Protein AF-A0A2P5FNI6-F1 (afdb_monomer)

Structure (mmCIF, N/CA/C/O backbone):
data_AF-A0A2P5FNI6-F1
#
_entry.id   AF-A0A2P5FNI6-F1
#
loop_
_atom_site.group_PDB
_atom_site.id
_atom_site.type_symbol
_atom_site.label_atom_id
_atom_site.label_alt_id
_atom_site.label_comp_id
_atom_site.label_asym_id
_atom_site.label_entity_id
_atom_site.label_seq_id
_atom_site.pdbx_PDB_ins_code
_atom_site.Cartn_x
_atom_site.Cartn_y
_atom_site.Cartn_z
_atom_site.occupancy
_atom_site.B_iso_or_equiv
_atom_site.auth_seq_id
_atom_site.auth_comp_id
_atom_site.auth_asym_id
_atom_site.auth_atom_id
_atom_site.pdbx_PDB_model_num
ATOM 1 N N . MET A 1 1 ? 4.761 -6.258 -20.040 1.00 59.03 1 MET A N 1
ATOM 2 C CA . MET A 1 1 ? 3.849 -6.899 -19.079 1.00 59.03 1 MET A CA 1
ATOM 3 C C . MET A 1 1 ? 2.876 -7.685 -19.900 1.00 59.03 1 MET A C 1
ATOM 5 O O . MET A 1 1 ? 2.277 -7.097 -20.791 1.00 59.03 1 MET A O 1
ATOM 9 N N . ASP A 1 2 ? 2.840 -8.987 -19.688 1.00 88.00 2 ASP A N 1
ATOM 10 C CA . ASP A 1 2 ? 1.988 -9.865 -20.466 1.00 88.00 2 ASP A CA 1
ATOM 11 C C 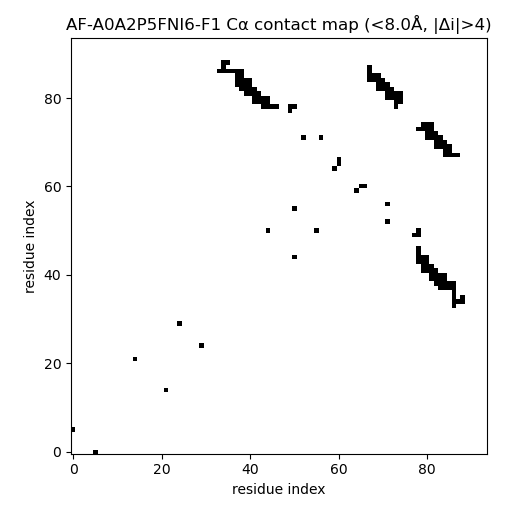. ASP A 1 2 ? 0.549 -9.775 -19.939 1.00 88.00 2 ASP A C 1
ATOM 13 O O . ASP A 1 2 ? 0.313 -9.893 -18.736 1.00 88.00 2 ASP A O 1
ATOM 17 N N . LEU A 1 3 ? -0.400 -9.491 -20.830 1.00 81.25 3 LEU A N 1
ATOM 18 C CA . LEU A 1 3 ? -1.820 -9.382 -20.485 1.00 81.25 3 LEU A CA 1
ATOM 19 C C . LEU A 1 3 ? -2.368 -10.730 -20.000 1.00 81.25 3 LEU A C 1
ATOM 21 O O . LEU A 1 3 ? -3.227 -10.755 -19.118 1.00 81.25 3 LEU A O 1
ATOM 25 N N . ASP A 1 4 ? -1.804 -11.833 -20.495 1.00 84.69 4 ASP A N 1
ATOM 26 C CA . ASP A 1 4 ? -2.194 -13.184 -20.096 1.00 84.69 4 ASP A CA 1
ATOM 27 C C . ASP A 1 4 ? -1.740 -13.511 -18.666 1.00 84.69 4 ASP A C 1
ATOM 29 O O . ASP A 1 4 ? -2.462 -14.160 -17.906 1.00 84.69 4 ASP A O 1
ATOM 33 N N . GLU A 1 5 ? -0.571 -13.014 -18.252 1.00 81.88 5 GLU A N 1
ATOM 34 C CA . GLU A 1 5 ? -0.081 -13.146 -16.876 1.00 81.88 5 GLU A CA 1
ATOM 35 C C . GLU A 1 5 ? -0.985 -12.389 -15.892 1.00 81.88 5 GLU A C 1
ATOM 37 O O . GLU A 1 5 ? -1.349 -12.919 -14.840 1.00 81.88 5 GLU A O 1
ATOM 42 N N . VAL A 1 6 ? -1.416 -11.176 -16.255 1.00 77.38 6 VAL A N 1
ATOM 43 C CA . VAL A 1 6 ? -2.344 -10.376 -15.441 1.00 77.38 6 VAL A CA 1
ATOM 44 C C . VAL A 1 6 ? -3.710 -11.057 -15.337 1.00 77.38 6 VAL A C 1
ATOM 46 O O . VAL A 1 6 ? -4.253 -11.156 -14.236 1.00 77.38 6 VAL A O 1
ATOM 49 N N . ALA A 1 7 ? -4.243 -11.580 -16.444 1.00 77.69 7 ALA A N 1
ATOM 50 C CA . ALA A 1 7 ? -5.523 -12.286 -16.458 1.00 77.69 7 ALA A CA 1
ATOM 51 C C . ALA A 1 7 ? -5.501 -13.547 -15.576 1.00 77.69 7 ALA A C 1
ATOM 53 O O . ALA A 1 7 ? -6.435 -13.786 -14.811 1.00 77.69 7 ALA A O 1
ATOM 54 N N . ARG A 1 8 ? -4.407 -14.321 -15.614 1.00 80.50 8 ARG A N 1
ATOM 55 C CA . ARG A 1 8 ? -4.227 -15.507 -14.757 1.00 80.50 8 ARG A CA 1
ATOM 56 C C . ARG A 1 8 ? -4.161 -15.160 -13.276 1.00 80.50 8 ARG A C 1
ATOM 58 O O . ARG A 1 8 ? -4.736 -15.872 -12.458 1.00 80.50 8 ARG A O 1
ATOM 65 N N . LEU A 1 9 ? -3.451 -14.091 -12.920 1.00 76.38 9 LEU A N 1
ATOM 66 C CA . LEU A 1 9 ? -3.374 -13.635 -11.532 1.00 76.38 9 LEU A CA 1
ATOM 67 C C . LEU A 1 9 ? -4.736 -13.147 -11.029 1.00 76.38 9 LEU A C 1
ATOM 69 O O . LEU A 1 9 ? -5.082 -13.414 -9.884 1.00 76.38 9 LEU A O 1
ATOM 73 N N . TYR A 1 10 ? -5.521 -12.493 -11.888 1.00 73.31 10 TYR A N 1
ATOM 74 C CA . TYR A 1 10 ? -6.863 -12.028 -11.542 1.00 73.31 10 TYR A CA 1
ATOM 75 C C . TYR A 1 10 ? -7.852 -13.183 -11.351 1.00 73.31 10 TYR A C 1
ATOM 77 O O . TYR A 1 10 ? -8.621 -13.175 -10.397 1.00 73.31 10 TYR A O 1
ATOM 85 N N . ALA A 1 11 ? -7.781 -14.216 -12.198 1.00 74.81 11 ALA A N 1
ATOM 86 C CA . ALA A 1 11 ? -8.610 -15.414 -12.058 1.00 74.81 11 ALA A CA 1
ATOM 87 C C . ALA A 1 11 ? -8.418 -16.114 -10.699 1.00 74.81 11 ALA A C 1
ATOM 89 O O . ALA A 1 11 ? -9.375 -16.645 -10.158 1.00 74.81 11 ALA A O 1
ATOM 90 N N . ARG A 1 12 ? -7.208 -16.057 -10.122 1.00 69.94 12 ARG A N 1
ATOM 91 C CA . ARG A 1 12 ? -6.883 -16.633 -8.801 1.00 69.94 12 ARG A CA 1
ATOM 92 C C . ARG A 1 12 ? -7.286 -15.765 -7.604 1.00 69.94 12 ARG A C 1
ATOM 94 O O . ARG A 1 12 ? -7.087 -16.187 -6.471 1.00 69.94 12 ARG A O 1
ATOM 101 N N . LEU A 1 13 ? -7.741 -14.536 -7.841 1.00 70.12 13 LEU A N 1
ATOM 102 C CA . LEU A 1 13 ? -8.225 -13.623 -6.799 1.00 70.12 13 LEU A CA 1
ATOM 103 C C . LEU A 1 13 ? -9.754 -13.606 -6.704 1.00 70.12 13 LEU A C 1
ATOM 105 O O . LEU A 1 13 ? -10.297 -12.919 -5.840 1.00 70.12 13 LEU A O 1
ATOM 109 N N . ASN A 1 14 ? -10.440 -14.331 -7.586 1.00 68.56 14 ASN A N 1
ATOM 110 C CA . ASN A 1 14 ? -11.869 -14.551 -7.469 1.00 68.56 14 ASN A CA 1
ATOM 111 C C . ASN A 1 14 ? -12.120 -15.761 -6.580 1.00 68.56 14 ASN A C 1
ATOM 113 O O . ASN A 1 14 ? -11.426 -16.762 -6.709 1.00 68.56 14 ASN A O 1
ATOM 117 N N . LEU A 1 15 ? -13.135 -15.643 -5.726 1.00 74.00 15 LEU A N 1
ATOM 118 C CA . LEU A 1 15 ? -13.723 -16.799 -5.067 1.00 74.00 15 LEU A CA 1
ATOM 119 C C . LEU A 1 15 ? -14.419 -17.632 -6.142 1.00 74.00 15 LEU A C 1
ATOM 121 O O . LEU A 1 15 ? -15.291 -17.106 -6.845 1.00 74.00 15 LEU A O 1
ATOM 125 N N . ASP A 1 16 ? -14.009 -18.882 -6.299 1.00 74.88 16 ASP A N 1
ATOM 126 C CA . ASP A 1 16 ? -14.656 -19.827 -7.202 1.00 74.88 16 ASP A CA 1
ATOM 127 C C . ASP A 1 16 ? -15.570 -20.802 -6.441 1.00 74.88 16 ASP A C 1
ATOM 129 O O . ASP A 1 16 ? -15.786 -20.689 -5.233 1.00 74.88 16 ASP A O 1
ATOM 133 N N . GLU A 1 17 ? -16.205 -21.718 -7.170 1.00 69.25 17 GLU A N 1
ATOM 134 C CA . GLU A 1 17 ? -17.120 -22.698 -6.577 1.00 69.25 17 GLU A CA 1
ATOM 135 C C . GLU A 1 17 ? -16.385 -23.728 -5.694 1.00 69.25 17 GLU A C 1
ATOM 137 O O . GLU A 1 17 ? -17.021 -24.348 -4.835 1.00 69.25 17 GLU A O 1
ATOM 142 N N . ASP A 1 18 ? -15.061 -23.872 -5.851 1.00 72.88 18 ASP A N 1
ATOM 143 C CA . ASP A 1 18 ? -14.214 -24.773 -5.062 1.00 72.88 18 ASP A CA 1
ATOM 144 C C . ASP A 1 18 ? -13.805 -24.144 -3.712 1.00 72.88 18 ASP A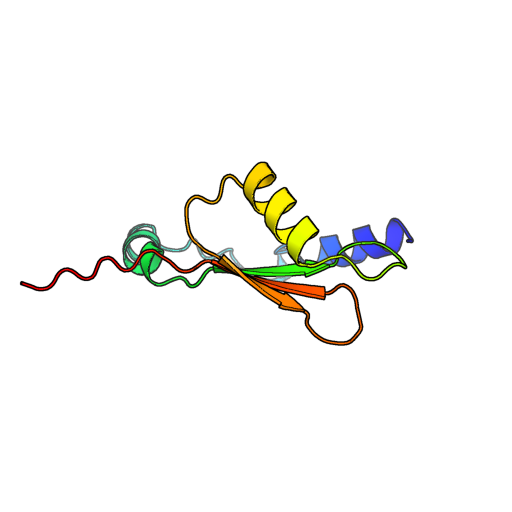 C 1
ATOM 146 O O . ASP A 1 18 ? -13.547 -24.871 -2.748 1.00 72.88 18 ASP A O 1
ATOM 150 N N . ASP A 1 19 ? -13.825 -22.809 -3.596 1.00 72.69 19 ASP A N 1
ATOM 151 C CA . ASP A 1 19 ? -13.557 -22.060 -2.353 1.00 72.69 19 ASP A CA 1
ATOM 152 C C . ASP A 1 19 ? -14.688 -22.162 -1.303 1.00 72.69 19 ASP A C 1
ATOM 154 O O . ASP A 1 19 ? -14.561 -21.688 -0.166 1.00 72.69 19 ASP A O 1
ATOM 158 N N . GLY A 1 20 ? -15.794 -22.824 -1.654 1.00 71.50 20 GLY A N 1
ATOM 159 C CA . GLY A 1 20 ? -16.947 -23.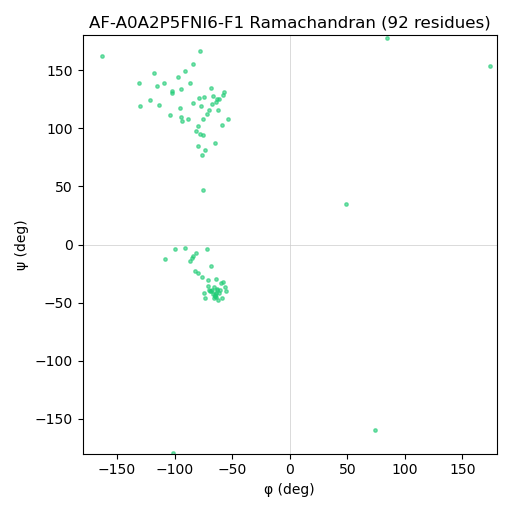037 -0.787 1.00 71.50 20 GLY A CA 1
ATOM 160 C C . GLY A 1 20 ? -17.945 -21.869 -0.782 1.00 71.50 20 GLY A C 1
ATOM 161 O O . GLY A 1 20 ? -17.761 -20.853 -1.452 1.00 71.50 20 GLY A O 1
ATOM 162 N N . PRO A 1 21 ? -19.067 -21.999 -0.049 1.00 70.50 21 PRO A N 1
ATOM 163 C CA . PRO A 1 21 ? -20.099 -20.972 -0.038 1.00 70.50 21 PRO A CA 1
ATOM 164 C C . PRO A 1 21 ? -19.544 -19.667 0.533 1.00 70.50 21 PRO A C 1
ATOM 166 O O . PRO A 1 21 ? -19.056 -19.631 1.665 1.00 70.50 21 PRO A O 1
ATOM 169 N N . ALA A 1 22 ? -19.671 -18.584 -0.239 1.00 63.97 22 ALA A N 1
ATOM 170 C CA . ALA A 1 22 ? -19.317 -17.247 0.208 1.00 63.97 22 ALA A CA 1
ATOM 171 C C . ALA A 1 22 ? -20.052 -16.932 1.521 1.00 63.97 22 ALA A C 1
ATOM 173 O O . ALA A 1 22 ? -21.272 -16.746 1.556 1.00 63.97 22 ALA A O 1
ATOM 174 N N . SER A 1 23 ? -19.307 -16.901 2.626 1.00 62.38 23 SER A N 1
ATOM 175 C CA . SER A 1 23 ? -19.871 -16.561 3.925 1.00 62.38 23 SER A CA 1
ATOM 176 C C . SER A 1 23 ? -20.105 -15.058 3.966 1.00 62.38 23 SER A C 1
ATOM 178 O O . SER A 1 23 ? -19.163 -14.270 4.052 1.00 62.38 23 SER A O 1
ATOM 180 N N . HIS A 1 24 ? -21.371 -14.648 3.915 1.00 64.94 24 HIS A N 1
ATOM 181 C CA . HIS A 1 24 ? -21.735 -13.249 4.084 1.00 64.94 24 HIS A CA 1
ATOM 182 C C . HIS A 1 24 ? -21.329 -12.786 5.484 1.00 64.94 24 HIS A C 1
ATOM 184 O O . HIS A 1 24 ? -21.834 -13.273 6.496 1.00 64.94 24 HIS A O 1
ATOM 190 N N . MET A 1 25 ? -20.396 -11.838 5.539 1.00 58.44 25 MET A N 1
ATOM 191 C CA . MET A 1 25 ? -20.000 -11.208 6.789 1.00 58.44 25 MET A CA 1
ATOM 192 C C . MET A 1 25 ? -21.215 -10.489 7.384 1.00 58.44 25 MET A C 1
ATOM 194 O O . MET A 1 25 ? -21.862 -9.685 6.711 1.00 58.44 25 MET A O 1
ATOM 198 N N . ASN A 1 26 ? -21.553 -10.819 8.632 1.00 72.69 26 ASN A N 1
ATOM 199 C CA . ASN A 1 26 ? -22.686 -10.222 9.331 1.00 72.69 26 ASN A CA 1
ATOM 200 C C . ASN A 1 26 ? -22.504 -8.692 9.386 1.00 72.69 26 ASN A C 1
ATOM 202 O O . ASN A 1 26 ? -21.443 -8.211 9.785 1.00 72.69 26 ASN A O 1
ATOM 206 N N . GLN A 1 27 ? -23.529 -7.937 8.977 1.00 66.38 27 GLN A N 1
ATOM 207 C CA . GLN A 1 27 ? -23.482 -6.473 8.922 1.00 66.38 27 GLN A CA 1
ATOM 208 C C . GLN A 1 27 ? -23.216 -5.830 10.284 1.00 66.38 27 GLN A C 1
ATOM 210 O O . GLN A 1 27 ? -22.522 -4.819 10.326 1.00 66.38 27 GLN A O 1
ATOM 215 N N . ASP A 1 28 ? -23.689 -6.422 11.379 1.00 68.06 28 ASP A N 1
ATOM 216 C CA . ASP A 1 28 ? -23.442 -5.923 12.733 1.00 68.06 28 ASP A CA 1
ATOM 217 C C . ASP A 1 28 ? -21.978 -6.130 13.134 1.00 68.06 28 ASP A C 1
ATOM 219 O O . ASP A 1 28 ? -21.362 -5.236 13.706 1.00 68.06 28 ASP A O 1
ATOM 223 N N . VAL A 1 29 ? -21.391 -7.269 12.747 1.00 63.72 29 VAL A N 1
ATOM 224 C CA . VAL A 1 29 ? -19.960 -7.567 12.942 1.00 63.72 29 VAL A CA 1
ATOM 225 C C . VAL A 1 29 ? -19.093 -6.655 12.074 1.00 63.72 29 VAL A C 1
ATOM 227 O O . VAL A 1 29 ? -18.059 -6.165 12.525 1.00 63.72 29 VAL A O 1
ATOM 230 N N . PHE A 1 30 ? -19.519 -6.382 10.838 1.00 63.19 30 PHE A N 1
ATOM 231 C CA . PHE A 1 30 ? -18.862 -5.410 9.971 1.00 63.19 30 PHE A CA 1
ATOM 232 C C . PHE A 1 30 ? -18.961 -3.998 10.545 1.00 63.19 30 PHE A C 1
ATOM 234 O O . PHE A 1 30 ? -17.957 -3.303 10.576 1.00 63.19 30 PHE A O 1
ATOM 241 N N . ALA A 1 31 ? -20.127 -3.578 11.034 1.00 64.19 31 ALA A N 1
ATOM 242 C CA . ALA A 1 31 ? -20.332 -2.253 11.606 1.00 64.19 31 ALA A CA 1
ATOM 243 C C . ALA A 1 31 ? -19.539 -2.057 12.906 1.00 64.19 31 ALA A C 1
ATOM 245 O O . ALA A 1 31 ? -18.897 -1.023 13.059 1.00 64.19 31 ALA A O 1
ATOM 246 N N . SER A 1 32 ? -19.515 -3.052 13.801 1.00 64.94 32 SER A N 1
ATOM 247 C CA . SER A 1 32 ? -18.728 -3.003 15.041 1.00 64.94 32 SER A CA 1
ATOM 248 C C . SER A 1 32 ? -17.223 -3.121 14.798 1.00 64.94 32 SER A C 1
ATOM 250 O O . SER A 1 32 ? -16.426 -2.586 15.561 1.00 64.94 32 SER A O 1
ATOM 252 N N . GLY A 1 33 ? -16.831 -3.844 13.746 1.00 55.84 33 GLY A N 1
ATOM 253 C CA . GLY A 1 33 ? -15.442 -4.013 13.336 1.00 55.84 33 GLY A CA 1
ATOM 254 C C . GLY A 1 33 ? -14.942 -2.910 12.409 1.00 55.84 33 GLY A C 1
ATOM 255 O O . GLY A 1 33 ? -13.742 -2.794 12.230 1.00 55.84 33 GLY A O 1
ATOM 256 N N . ARG A 1 34 ? -15.811 -2.077 11.828 1.00 57.88 34 ARG A N 1
ATOM 257 C CA . ARG A 1 34 ? -15.454 -1.083 10.799 1.00 57.88 34 ARG A CA 1
ATOM 258 C C . ARG A 1 34 ? -14.360 -0.120 11.250 1.00 57.88 34 ARG A C 1
ATOM 260 O O . ARG A 1 34 ? -13.502 0.239 10.452 1.00 57.88 34 ARG A O 1
ATOM 267 N N . ASP A 1 35 ? -14.394 0.255 12.523 1.00 54.22 35 ASP A N 1
ATOM 268 C CA . ASP A 1 35 ? -13.420 1.160 13.135 1.00 54.22 35 ASP A CA 1
ATOM 269 C C . ASP A 1 35 ? -12.150 0.429 13.620 1.00 54.22 35 ASP A C 1
ATOM 271 O O . ASP A 1 35 ? -11.155 1.076 13.942 1.00 54.22 35 ASP A O 1
ATOM 275 N N . GLN A 1 36 ? -12.178 -0.911 13.654 1.00 52.75 36 GLN A N 1
ATOM 276 C CA . GLN A 1 36 ? -11.082 -1.814 14.044 1.00 52.75 36 GLN A CA 1
ATOM 277 C C . GLN A 1 36 ? -10.455 -2.588 12.875 1.00 52.75 36 GLN A C 1
ATOM 279 O O . GLN A 1 36 ? -9.407 -3.206 13.053 1.00 52.75 36 GLN A O 1
ATOM 284 N N . ILE A 1 37 ? -11.074 -2.598 11.693 1.00 53.75 37 ILE A N 1
ATOM 285 C CA . ILE A 1 37 ? -10.484 -3.197 10.501 1.00 53.75 37 ILE A CA 1
ATOM 286 C C . ILE A 1 37 ? -9.418 -2.216 10.026 1.00 53.75 37 ILE A C 1
ATOM 288 O O . ILE A 1 37 ? -9.703 -1.263 9.300 1.00 53.75 37 ILE A O 1
ATOM 292 N N . ASP A 1 38 ? -8.181 -2.455 10.452 1.00 56.06 38 ASP A N 1
ATOM 293 C CA . ASP A 1 38 ? -7.014 -1.883 9.797 1.00 56.06 38 ASP A CA 1
ATOM 294 C C . ASP A 1 38 ? -7.037 -2.361 8.341 1.00 56.06 38 ASP A C 1
ATOM 296 O O . ASP A 1 38 ? -6.769 -3.522 8.018 1.00 56.06 38 ASP A O 1
ATOM 300 N N . LEU A 1 39 ? -7.457 -1.467 7.445 1.00 64.44 39 LEU A N 1
ATOM 301 C CA . LEU A 1 39 ? -7.525 -1.757 6.023 1.00 64.44 39 LEU A CA 1
ATOM 302 C C . LEU A 1 39 ? -6.104 -1.669 5.470 1.00 64.44 39 LEU A C 1
ATOM 304 O O . LEU A 1 39 ? -5.607 -0.592 5.134 1.00 64.44 39 LEU A O 1
ATOM 308 N N . CYS A 1 40 ? -5.458 -2.829 5.397 1.00 65.00 40 CYS A N 1
ATOM 309 C CA . CYS A 1 40 ? -4.181 -3.018 4.729 1.00 65.00 40 CYS A CA 1
ATOM 310 C C . CYS A 1 40 ? -4.418 -3.350 3.252 1.00 65.00 40 CYS A C 1
ATOM 312 O O . CYS A 1 40 ? -4.848 -4.449 2.908 1.00 65.00 40 CYS A O 1
ATOM 314 N N . LEU A 1 41 ? -4.127 -2.403 2.363 1.00 73.81 41 LEU A N 1
ATOM 315 C CA . LEU A 1 41 ? -4.122 -2.630 0.921 1.00 73.81 41 LEU A CA 1
ATOM 316 C C . LEU A 1 41 ? -2.699 -2.959 0.478 1.00 73.81 41 LEU A C 1
ATOM 318 O O . LEU A 1 41 ? -1.758 -2.259 0.830 1.00 73.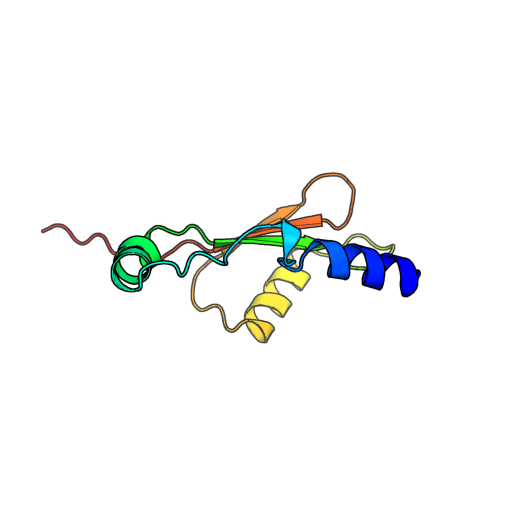81 41 LEU A O 1
ATOM 322 N N . LEU A 1 42 ? -2.536 -3.994 -0.337 1.00 77.56 42 LEU A N 1
ATOM 323 C CA . LEU A 1 42 ? -1.272 -4.304 -0.998 1.00 77.56 42 LEU A CA 1
ATOM 324 C C . LEU A 1 42 ? -1.412 -4.016 -2.489 1.00 77.56 42 LEU A C 1
ATOM 326 O O . LEU A 1 42 ? -2.424 -4.353 -3.101 1.00 77.56 42 LEU A O 1
ATOM 330 N N . GLY A 1 43 ? -0.391 -3.436 -3.108 1.00 79.31 43 GLY A N 1
ATOM 331 C CA . GLY A 1 43 ? -0.428 -3.218 -4.547 1.00 79.31 43 GLY A CA 1
ATOM 332 C C . GLY A 1 43 ? 0.923 -2.935 -5.152 1.00 79.31 43 GLY A C 1
ATOM 333 O O . GLY A 1 43 ? 1.902 -2.617 -4.481 1.00 79.31 43 GLY A O 1
ATOM 334 N N . LYS A 1 44 ? 0.971 -3.103 -6.469 1.00 82.12 44 LYS A N 1
ATOM 335 C CA . LYS A 1 44 ? 2.198 -3.046 -7.248 1.00 82.12 44 LYS A CA 1
ATOM 336 C C . LYS A 1 44 ? 2.089 -1.953 -8.297 1.00 82.12 44 LYS A C 1
ATOM 338 O O . LYS A 1 44 ? 1.184 -1.981 -9.125 1.00 82.12 44 LYS A O 1
ATOM 343 N N . VAL A 1 45 ? 3.036 -1.018 -8.298 1.00 80.38 45 VAL A N 1
ATOM 344 C CA . VAL A 1 45 ? 3.165 -0.051 -9.389 1.00 80.38 45 VAL A CA 1
ATOM 345 C C . VAL A 1 45 ? 3.826 -0.750 -10.570 1.00 80.38 45 VAL A C 1
ATOM 347 O O . VAL A 1 45 ? 4.947 -1.260 -10.493 1.00 80.38 45 VAL A O 1
ATOM 350 N N . LEU A 1 46 ? 3.089 -0.794 -11.670 1.00 77.50 46 LEU A N 1
ATOM 351 C CA . LEU A 1 46 ? 3.496 -1.426 -12.910 1.00 77.50 46 LEU A CA 1
ATOM 352 C C . LEU A 1 46 ? 4.447 -0.479 -13.651 1.00 77.50 46 LEU A C 1
ATOM 354 O O . LEU A 1 46 ? 4.027 0.510 -14.241 1.00 77.50 46 LEU A O 1
ATOM 358 N N . GLY A 1 47 ? 5.746 -0.757 -13.581 1.00 75.19 47 GLY A N 1
ATOM 359 C CA . GLY A 1 47 ? 6.771 0.045 -14.243 1.00 75.19 47 GLY A CA 1
ATOM 360 C C . GLY A 1 47 ? 8.180 -0.408 -13.876 1.00 75.19 47 GLY A C 1
ATOM 361 O O . GLY A 1 47 ? 8.394 -0.972 -12.804 1.00 75.19 47 GLY A O 1
ATOM 362 N N . ASN A 1 48 ? 9.136 -0.150 -14.770 1.00 73.38 48 ASN A N 1
ATOM 363 C CA . ASN A 1 48 ? 10.548 -0.509 -14.574 1.00 73.38 48 ASN A CA 1
ATOM 364 C C . ASN A 1 48 ? 11.323 0.534 -13.753 1.00 73.38 48 ASN A C 1
ATOM 366 O O . ASN A 1 48 ? 12.463 0.293 -13.368 1.00 73.38 48 ASN A O 1
ATOM 370 N N . GLN A 1 49 ? 10.724 1.699 -13.501 1.00 78.06 49 GLN A N 1
ATOM 371 C CA . GLN A 1 49 ? 11.312 2.758 -12.684 1.00 78.06 49 GLN A CA 1
ATOM 372 C C . GLN A 1 49 ? 10.786 2.678 -11.255 1.00 78.06 49 GLN A C 1
ATOM 374 O O . GLN A 1 49 ? 9.617 2.355 -11.045 1.00 78.06 49 GLN A O 1
ATOM 379 N N . ILE A 1 50 ? 11.635 2.990 -10.276 1.00 76.31 50 ILE A N 1
ATOM 380 C CA . ILE A 1 50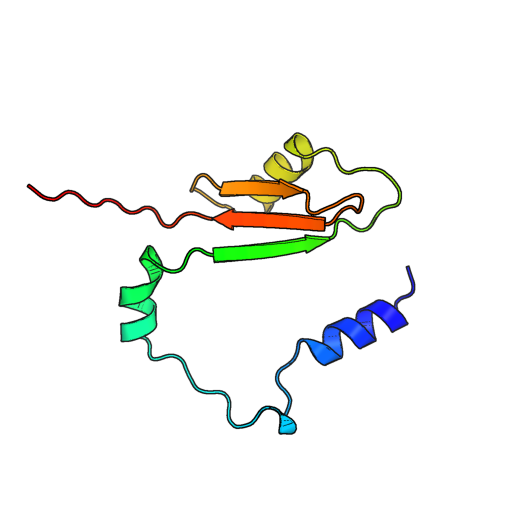 ? 11.232 3.045 -8.868 1.00 76.31 50 ILE A CA 1
ATOM 381 C C . ILE A 1 50 ? 10.200 4.161 -8.703 1.00 76.31 50 ILE A C 1
ATOM 383 O O . ILE A 1 50 ? 10.469 5.316 -9.035 1.00 76.31 50 ILE A O 1
ATOM 387 N N . ALA A 1 51 ? 9.017 3.819 -8.194 1.00 78.25 51 ALA A N 1
ATOM 388 C CA . ALA A 1 51 ? 7.978 4.812 -7.968 1.00 78.25 51 ALA A CA 1
ATOM 389 C C . ALA A 1 51 ? 8.381 5.770 -6.835 1.00 78.25 51 ALA A C 1
ATOM 391 O O . ALA A 1 51 ? 8.829 5.341 -5.769 1.00 78.25 51 ALA A O 1
ATOM 392 N N . ASN A 1 52 ? 8.189 7.073 -7.055 1.00 85.12 52 ASN A N 1
ATOM 393 C CA . ASN A 1 52 ? 8.314 8.071 -5.997 1.00 85.12 52 ASN A CA 1
ATOM 394 C C . ASN A 1 52 ? 7.144 7.910 -5.015 1.00 85.12 52 ASN A C 1
ATOM 396 O O . ASN A 1 52 ? 5.987 8.131 -5.382 1.00 85.12 52 ASN A O 1
ATOM 400 N N . LEU A 1 53 ? 7.457 7.554 -3.770 1.00 82.06 53 LEU A N 1
ATOM 401 C CA . LEU A 1 53 ? 6.477 7.268 -2.726 1.00 82.06 53 LEU A CA 1
ATOM 402 C C . LEU A 1 53 ? 5.614 8.491 -2.379 1.00 82.06 53 LEU A C 1
ATOM 404 O O . LEU A 1 53 ? 4.399 8.355 -2.239 1.00 82.06 53 LEU A O 1
ATOM 408 N N . ASP A 1 54 ? 6.194 9.692 -2.332 1.00 84.44 54 ASP A N 1
ATOM 409 C CA . ASP A 1 54 ? 5.445 10.924 -2.055 1.00 84.44 54 ASP A CA 1
ATOM 410 C C . ASP A 1 54 ? 4.485 11.278 -3.194 1.00 84.44 54 ASP A C 1
ATOM 412 O O . ASP A 1 54 ? 3.335 11.672 -2.965 1.00 84.44 54 ASP A O 1
ATOM 416 N N . GLY A 1 55 ? 4.942 11.086 -4.436 1.00 85.75 55 GLY A N 1
ATOM 417 C CA . GLY A 1 55 ? 4.119 11.262 -5.631 1.00 85.75 55 GLY A CA 1
ATOM 418 C C . GLY A 1 55 ? 2.943 10.287 -5.650 1.00 85.75 55 GLY A C 1
ATOM 419 O O . GLY A 1 55 ? 1.794 10.698 -5.813 1.00 85.75 55 GLY A O 1
ATOM 420 N N . LEU A 1 56 ? 3.220 9.008 -5.390 1.00 83.62 56 LEU A N 1
ATOM 421 C CA . LEU A 1 56 ? 2.216 7.951 -5.298 1.00 83.62 56 LEU A CA 1
ATOM 422 C C . LEU A 1 56 ? 1.186 8.249 -4.202 1.00 83.62 56 LEU A C 1
ATOM 424 O O . LEU A 1 56 ? -0.017 8.185 -4.445 1.00 83.62 56 LEU A O 1
ATOM 428 N N . ARG A 1 57 ? 1.641 8.665 -3.016 1.00 82.12 57 ARG A N 1
ATOM 429 C CA . ARG A 1 57 ? 0.769 9.027 -1.892 1.00 82.12 57 ARG A CA 1
ATOM 430 C C . ARG A 1 57 ? -0.159 10.194 -2.235 1.00 82.12 57 ARG A C 1
ATOM 432 O O . ARG A 1 57 ? -1.324 10.198 -1.841 1.00 82.12 57 ARG A O 1
ATOM 439 N N . ARG A 1 58 ? 0.336 11.196 -2.969 1.00 84.25 58 ARG A N 1
ATOM 440 C CA . ARG A 1 58 ? -0.477 12.329 -3.435 1.00 84.25 58 ARG A CA 1
ATOM 441 C C . ARG A 1 58 ? -1.541 11.893 -4.442 1.00 84.25 58 ARG A C 1
ATOM 443 O O . ARG A 1 58 ? -2.686 12.307 -4.292 1.00 84.25 58 ARG A O 1
ATOM 450 N N . VAL A 1 59 ? -1.179 11.068 -5.422 1.00 85.25 59 VAL A N 1
ATOM 451 C CA . VAL A 1 59 ? -2.112 10.567 -6.444 1.00 85.25 59 VAL A CA 1
ATOM 452 C C . VAL A 1 59 ? -3.193 9.689 -5.813 1.00 85.25 59 VAL A C 1
ATOM 454 O O . VAL A 1 59 ? -4.374 9.898 -6.067 1.00 85.25 59 VAL A O 1
ATOM 457 N N . LEU A 1 60 ? -2.823 8.770 -4.920 1.00 80.44 60 LEU A N 1
ATOM 458 C CA . LEU A 1 60 ? -3.786 7.887 -4.257 1.00 80.44 60 LEU A CA 1
ATOM 459 C C . LEU A 1 60 ? -4.787 8.651 -3.386 1.00 80.44 60 LEU A C 1
ATOM 461 O O . LEU A 1 60 ? -5.970 8.332 -3.415 1.00 80.44 60 LEU A O 1
ATOM 465 N N . ARG A 1 61 ? -4.358 9.714 -2.685 1.00 78.56 61 ARG A N 1
ATOM 466 C CA . ARG A 1 61 ? -5.293 10.613 -1.979 1.00 78.56 61 ARG A CA 1
ATOM 467 C C . ARG A 1 61 ? -6.359 11.193 -2.904 1.00 78.56 61 ARG A C 1
ATOM 469 O O . ARG A 1 61 ? -7.505 11.326 -2.493 1.00 78.56 61 ARG A O 1
ATOM 476 N N . GLN A 1 62 ? -5.975 11.554 -4.126 1.00 81.31 62 GLN A N 1
ATOM 477 C CA . GLN A 1 62 ? -6.892 12.140 -5.101 1.00 81.31 62 GLN A CA 1
ATOM 478 C C . GLN A 1 62 ? -7.843 11.098 -5.693 1.00 81.31 62 GLN A C 1
ATOM 480 O O . GLN A 1 62 ? -9.021 11.394 -5.836 1.00 81.31 62 GLN A O 1
ATOM 485 N N . ILE A 1 63 ? -7.350 9.896 -6.012 1.00 80.56 63 ILE A N 1
ATOM 486 C CA . ILE A 1 63 ? -8.156 8.833 -6.638 1.00 80.56 63 ILE A CA 1
ATOM 487 C C . ILE A 1 63 ? -9.121 8.202 -5.629 1.00 80.56 63 ILE A C 1
ATOM 489 O O . ILE A 1 63 ? -10.287 7.984 -5.938 1.00 80.56 63 ILE A O 1
ATOM 493 N N . TRP A 1 64 ? -8.638 7.879 -4.430 1.00 75.62 64 TRP A N 1
ATOM 494 C CA . TRP A 1 64 ? -9.409 7.128 -3.436 1.00 75.62 64 TRP A CA 1
ATOM 495 C C . TRP A 1 64 ? -10.207 8.014 -2.480 1.00 75.62 64 TRP A C 1
ATOM 497 O O . TRP A 1 64 ? -10.921 7.489 -1.632 1.00 75.62 64 TRP A O 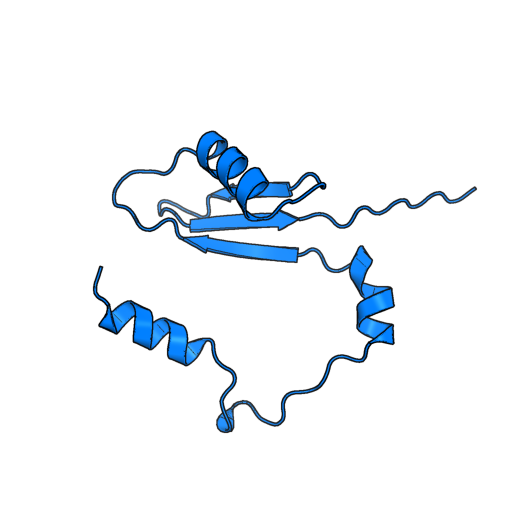1
ATOM 507 N N . HIS A 1 65 ? -10.086 9.342 -2.591 1.00 75.06 65 HIS A N 1
ATOM 508 C CA . HIS A 1 65 ? -10.762 10.303 -1.713 1.00 75.06 65 HIS A CA 1
ATOM 509 C C . HIS A 1 65 ? -10.594 9.985 -0.213 1.00 75.06 65 HIS A C 1
ATOM 511 O O . HIS A 1 65 ? -11.497 10.213 0.591 1.00 75.06 65 HIS A O 1
ATOM 517 N N . ILE A 1 66 ? -9.432 9.448 0.178 1.00 68.44 66 ILE A N 1
ATOM 518 C CA . ILE A 1 66 ? -9.170 9.072 1.570 1.00 68.44 66 ILE A CA 1
ATOM 519 C C . ILE A 1 66 ? -8.987 10.348 2.393 1.00 68.44 66 ILE A C 1
ATOM 521 O O . ILE A 1 66 ? -8.007 11.075 2.221 1.00 68.44 66 ILE A O 1
ATOM 525 N N . LEU A 1 67 ? -9.938 10.596 3.297 1.00 61.75 67 LEU A N 1
ATOM 526 C CA . LEU A 1 67 ? -9.909 11.709 4.252 1.00 61.75 67 LEU A CA 1
ATOM 527 C C . LEU A 1 67 ? -8.933 11.454 5.414 1.00 61.75 67 LEU A C 1
ATOM 529 O O . LEU A 1 67 ? -8.375 12.400 5.967 1.00 61.75 67 LEU A O 1
ATOM 533 N N . ASN A 1 68 ? -8.694 10.185 5.752 1.00 67.31 68 ASN A N 1
ATOM 534 C CA . ASN A 1 68 ? -7.822 9.790 6.856 1.00 67.31 68 ASN A CA 1
ATOM 535 C C . ASN A 1 68 ? -6.341 9.754 6.450 1.00 67.31 68 ASN A C 1
ATOM 537 O O . ASN A 1 68 ? -5.971 9.565 5.287 1.00 67.31 68 ASN A O 1
ATOM 541 N N . SER A 1 69 ? -5.458 9.909 7.435 1.00 70.31 69 SER A N 1
ATOM 542 C CA . SER A 1 69 ? -4.040 9.641 7.227 1.00 70.31 69 SER A CA 1
ATOM 543 C C . SER A 1 69 ? -3.839 8.144 6.975 1.00 70.31 69 SER A C 1
ATOM 545 O O . SER A 1 69 ? -4.279 7.297 7.745 1.00 70.31 69 SER A O 1
ATOM 547 N N . PHE A 1 70 ? -3.155 7.816 5.882 1.00 73.44 70 PHE A N 1
ATOM 548 C CA . PHE A 1 70 ? -2.690 6.459 5.609 1.00 73.44 70 PHE A CA 1
ATOM 549 C C . PHE A 1 70 ? -1.168 6.428 5.542 1.00 73.44 70 PHE A C 1
ATOM 551 O O . PHE A 1 70 ? -0.526 7.419 5.140 1.00 73.44 70 PHE A O 1
ATOM 558 N N . ASN A 1 71 ? -0.609 5.297 5.959 1.00 80.12 71 ASN A N 1
ATOM 559 C CA . ASN A 1 71 ? 0.807 4.993 5.849 1.00 80.12 71 ASN A CA 1
ATOM 560 C C . ASN A 1 71 ? 1.082 4.276 4.524 1.00 80.12 71 ASN A C 1
ATOM 562 O O . ASN A 1 71 ? 0.210 3.584 4.003 1.00 80.12 71 ASN A O 1
ATOM 566 N N . VAL A 1 72 ? 2.275 4.475 3.965 1.00 80.19 72 VAL A N 1
ATOM 567 C CA . VAL A 1 72 ? 2.727 3.772 2.759 1.00 80.19 72 VAL A CA 1
ATOM 568 C C . VAL A 1 72 ? 4.103 3.214 3.035 1.00 80.19 72 VAL A C 1
ATOM 570 O O . VAL A 1 72 ? 5.039 3.977 3.265 1.00 80.19 72 VAL A O 1
ATOM 573 N N . GLU A 1 73 ? 4.234 1.901 2.957 1.00 83.12 73 GLU A N 1
ATOM 574 C CA . GLU A 1 73 ? 5.509 1.217 3.089 1.00 83.12 73 GLU A CA 1
ATOM 575 C C . GLU A 1 73 ? 5.864 0.527 1.776 1.00 83.12 73 GLU A C 1
ATOM 577 O O . GLU A 1 73 ? 5.020 -0.100 1.139 1.00 83.12 73 GLU A O 1
ATOM 582 N N . LYS A 1 74 ? 7.126 0.643 1.354 1.00 81.69 74 LYS A N 1
ATOM 583 C CA . LYS A 1 74 ? 7.642 -0.127 0.223 1.00 81.69 74 LYS A CA 1
ATOM 584 C C . LYS A 1 74 ? 8.083 -1.500 0.722 1.00 81.69 74 LYS A C 1
ATOM 586 O O . LYS A 1 74 ? 8.990 -1.590 1.543 1.00 81.69 74 LYS A O 1
ATOM 591 N N . ILE A 1 75 ? 7.507 -2.560 0.166 1.00 81.19 75 ILE A N 1
ATOM 592 C CA . ILE A 1 75 ? 7.889 -3.932 0.494 1.00 81.19 75 ILE A CA 1
ATOM 593 C C . ILE A 1 75 ? 8.949 -4.414 -0.501 1.00 81.19 75 ILE A C 1
ATOM 595 O O . ILE A 1 75 ? 8.667 -4.735 -1.659 1.00 81.19 75 ILE A O 1
ATOM 599 N N . GLY A 1 76 ? 10.190 -4.490 -0.022 1.00 77.19 76 GLY A N 1
ATOM 600 C CA . GLY A 1 76 ? 11.327 -5.028 -0.767 1.00 77.19 76 GLY A CA 1
ATOM 601 C C . GLY A 1 76 ? 11.858 -4.107 -1.873 1.00 77.19 76 GLY A C 1
ATOM 602 O O . GLY A 1 76 ? 11.669 -2.891 -1.874 1.00 77.19 76 GLY A O 1
ATOM 603 N N . LEU A 1 77 ? 12.586 -4.697 -2.827 1.00 71.94 77 LEU A N 1
ATOM 604 C CA . LEU A 1 77 ? 13.253 -3.951 -3.906 1.00 71.94 77 LEU A CA 1
ATOM 605 C C . LEU A 1 77 ? 12.295 -3.563 -5.042 1.00 71.94 77 LEU A C 1
ATOM 607 O O . LEU A 1 77 ? 12.514 -2.557 -5.723 1.00 71.94 77 LEU A O 1
ATOM 611 N N . ASN A 1 78 ? 11.210 -4.320 -5.196 1.00 74.00 78 ASN A N 1
ATOM 612 C CA . ASN A 1 78 ? 10.217 -4.140 -6.246 1.00 74.00 78 ASN A CA 1
ATOM 613 C C . ASN A 1 78 ? 9.273 -2.972 -5.938 1.00 74.00 78 ASN A C 1
ATOM 615 O O . ASN A 1 78 ? 9.198 -2.478 -4.818 1.00 74.00 78 ASN A O 1
ATOM 619 N N . ASN A 1 79 ? 8.508 -2.542 -6.936 1.00 81.38 79 ASN A N 1
ATOM 620 C CA . ASN A 1 79 ? 7.473 -1.516 -6.796 1.00 81.38 79 ASN A CA 1
ATOM 621 C C . ASN A 1 79 ? 6.210 -2.044 -6.091 1.00 81.38 79 ASN A C 1
ATOM 623 O O . ASN A 1 79 ? 5.105 -1.851 -6.587 1.00 81.38 79 ASN A O 1
ATOM 627 N N . ILE A 1 80 ? 6.372 -2.759 -4.980 1.00 80.81 80 ILE A N 1
ATOM 628 C CA . ILE A 1 80 ? 5.280 -3.288 -4.162 1.00 80.81 80 ILE A CA 1
ATOM 629 C C . ILE A 1 80 ? 5.146 -2.393 -2.938 1.00 80.81 80 ILE A C 1
ATOM 631 O O . ILE A 1 80 ? 6.141 -2.071 -2.288 1.00 80.81 80 ILE A O 1
ATOM 635 N N . PHE A 1 81 ? 3.920 -1.989 -2.641 1.00 82.06 81 PHE A N 1
ATOM 636 C CA . PHE A 1 81 ? 3.600 -1.079 -1.560 1.00 82.06 81 PHE A CA 1
ATOM 637 C C . PHE A 1 81 ? 2.461 -1.644 -0.723 1.00 82.06 81 PHE A C 1
ATOM 639 O O . PHE A 1 81 ? 1.498 -2.194 -1.259 1.00 82.06 81 PHE A O 1
ATOM 646 N N . LEU A 1 82 ? 2.601 -1.496 0.586 1.00 80.94 82 LEU A N 1
ATOM 647 C CA . LEU A 1 82 ? 1.559 -1.726 1.568 1.00 80.94 82 LEU A CA 1
ATOM 648 C C . LEU A 1 82 ? 1.016 -0.371 2.006 1.00 80.94 82 LEU A C 1
ATOM 650 O O . LEU A 1 82 ? 1.781 0.533 2.347 1.00 80.94 82 LEU A O 1
ATOM 654 N N . TRP A 1 83 ? -0.300 -0.239 1.992 1.00 80.31 83 TRP A N 1
ATOM 655 C CA . TRP A 1 83 ? -1.014 0.921 2.490 1.00 80.31 83 TRP A CA 1
ATOM 656 C C . TRP A 1 83 ? -1.824 0.515 3.700 1.00 80.31 83 TRP A C 1
ATOM 658 O O . TRP A 1 83 ? -2.706 -0.326 3.594 1.00 80.31 83 TRP A O 1
ATOM 668 N N . GLU A 1 84 ? -1.546 1.147 4.828 1.00 76.06 84 GLU A N 1
ATOM 669 C CA . GLU A 1 84 ? -2.311 0.971 6.056 1.00 76.06 84 GLU A CA 1
ATOM 670 C C . GLU A 1 84 ? -3.198 2.203 6.219 1.00 76.06 84 GLU A C 1
ATOM 672 O O . GLU A 1 84 ? -2.708 3.323 6.413 1.00 76.06 84 GLU A O 1
ATOM 677 N N . ILE A 1 85 ? -4.507 2.014 6.079 1.00 71.69 85 ILE A N 1
ATOM 678 C CA . ILE A 1 85 ? -5.491 3.052 6.366 1.00 71.69 85 ILE A CA 1
ATOM 679 C C . ILE A 1 85 ? -5.947 2.825 7.798 1.00 71.69 85 ILE A C 1
ATOM 681 O O . ILE A 1 85 ? -6.648 1.855 8.079 1.00 71.69 85 ILE A O 1
ATOM 685 N N . ARG A 1 86 ? -5.564 3.729 8.701 1.00 64.81 86 ARG A N 1
ATOM 686 C CA . ARG A 1 86 ? -6.040 3.652 10.080 1.00 64.81 86 ARG A CA 1
ATOM 687 C C . ARG A 1 86 ? -7.492 4.097 10.146 1.00 64.81 86 ARG A C 1
ATOM 689 O O . ARG A 1 86 ? -7.842 5.197 9.695 1.00 64.81 86 ARG A O 1
ATOM 696 N N . GLY A 1 87 ? -8.323 3.245 10.737 1.00 56.53 87 GLY A N 1
ATOM 697 C CA . GLY A 1 87 ? -9.625 3.655 11.235 1.00 56.53 87 GLY A CA 1
ATOM 698 C C . GLY A 1 87 ? -9.429 4.787 12.240 1.00 56.53 87 GLY A C 1
ATOM 699 O O . GLY A 1 87 ? -8.558 4.729 13.110 1.00 56.53 87 GLY A O 1
ATOM 700 N N . SER A 1 88 ? -10.190 5.866 12.085 1.00 53.09 88 SER A N 1
ATOM 701 C CA . SER A 1 88 ? -10.248 6.959 13.052 1.00 53.09 88 SER A CA 1
ATOM 702 C C . SER A 1 88 ? -10.847 6.432 14.356 1.00 53.09 88 SER A C 1
ATOM 704 O O . SER A 1 88 ? -1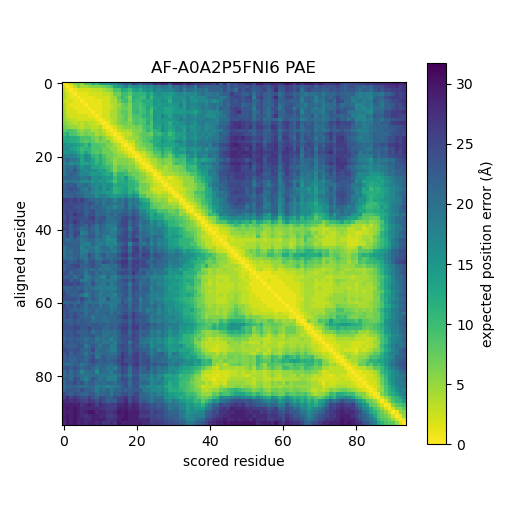2.049 6.514 14.572 1.00 53.09 88 SER A O 1
ATOM 706 N N . SER A 1 89 ? -10.007 5.885 15.230 1.00 47.06 89 SER A N 1
ATOM 707 C CA . SER A 1 89 ? -10.371 5.555 16.603 1.00 47.06 89 SER A CA 1
ATOM 708 C C . SER A 1 89 ? -10.477 6.857 17.398 1.00 47.06 89 SER A C 1
ATOM 710 O O . SER A 1 89 ? -9.557 7.273 18.099 1.00 47.06 89 SER A O 1
ATOM 712 N N . THR A 1 90 ? -11.616 7.542 17.290 1.00 42.75 90 THR A N 1
ATOM 713 C CA . THR A 1 90 ? -12.012 8.542 18.287 1.00 42.75 90 THR A CA 1
ATOM 714 C C . THR A 1 90 ? -12.516 7.807 19.523 1.00 42.75 90 THR A C 1
ATOM 716 O O . THR A 1 90 ? -13.715 7.721 19.764 1.00 42.75 90 THR A O 1
ATOM 719 N N . ASN A 1 91 ? -11.594 7.268 20.321 1.00 38.03 91 ASN A N 1
ATOM 720 C CA . ASN A 1 91 ? -11.898 6.899 21.698 1.00 38.03 91 ASN A CA 1
ATOM 721 C C . ASN A 1 91 ? -11.857 8.171 22.553 1.00 38.03 91 ASN A C 1
ATOM 723 O O . ASN A 1 91 ? -10.843 8.496 23.165 1.00 38.03 91 ASN A O 1
ATOM 727 N N . THR A 1 92 ? -12.970 8.901 22.593 1.00 44.94 92 THR A N 1
ATOM 728 C CA . THR A 1 92 ? -13.297 9.754 23.739 1.00 44.94 92 THR A CA 1
ATOM 729 C C . THR A 1 92 ? -13.904 8.866 24.818 1.00 44.94 92 THR A C 1
ATOM 731 O O . THR A 1 92 ? -15.092 8.557 24.764 1.00 44.94 92 THR A O 1
ATOM 734 N N . PHE A 1 93 ? -13.093 8.450 25.787 1.00 41.53 93 PHE A N 1
ATOM 735 C CA . PHE A 1 93 ? -13.601 8.058 27.100 1.00 41.53 93 PHE A CA 1
ATOM 736 C C . PHE A 1 93 ? -13.476 9.277 28.016 1.00 41.53 93 PHE A C 1
ATOM 738 O O . PHE A 1 93 ? -12.379 9.816 28.180 1.00 41.53 93 PHE A O 1
ATOM 745 N N . GLY A 1 94 ? -14.629 9.751 28.495 1.00 34.22 94 GLY A N 1
ATOM 746 C CA . GLY A 1 94 ? -14.749 10.718 29.587 1.00 34.22 94 GLY A CA 1
ATOM 747 C C . GLY A 1 94 ? -14.722 10.051 30.953 1.00 34.22 94 GLY A C 1
ATOM 748 O O . GLY A 1 94 ? -14.696 8.800 31.004 1.00 34.22 94 GLY A O 1
#

pLDDT: mean 71.12, std 11.63, range [34.22, 88.0]

Sequence (94 aa):
MDLDEVARLYARLNLDEDDGPASHMNQDVFASGRDQIDLCLLGKVLGNQIANLDGLRRVLRQIWHILNSFNVEKIGLNNIFLWEIRGSSTNTFG

Organism: Trema orientale (NCBI:txid63057)

Nearest PDB structures (foldseek):
  7d63-assembly1_RT  TM=5.514E-01  e=2.671E+00  Saccharomyces cerevisiae S288C
  7d5t-assembly1_RT  TM=5.051E-01  e=3.245E+00  Saccharomyces cerevisiae S288C
  7mp7-assembly1_A  TM=5.302E-01  e=3.462E+00  Thermus thermophilus

Foldseek 3Di:
DDPVVVVVVVVVVDDDVVVDDDDPDDVVNCVVCVQVPFDKDKDADPDPDADDPVVVVVVCCVVVVQPADWDWDQDPPGRMIIITGHRPPPPPDD

Radius of gyration: 17.25 Å; Cα contacts (8 Å, |Δi|>4): 79; chains: 1; bounding box: 37×37×50 Å

Solvent-accessible surface area (backbone atoms only — not comparable to full-atom values): 6015 Å² total; per-residue (Å²): 132,59,69,67,59,54,51,55,57,52,62,71,71,50,88,49,85,86,76,48,82,83,76,78,76,53,65,67,60,47,61,71,34,53,56,67,50,67,46,69,48,75,49,66,60,90,64,95,63,84,73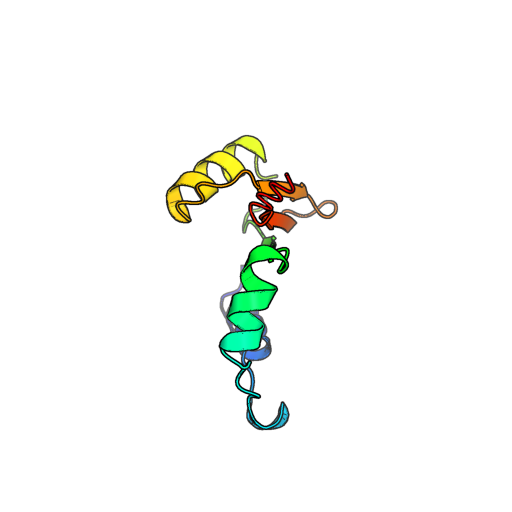,57,63,70,60,50,53,55,51,47,38,67,76,66,64,56,86,60,74,60,50,78,43,72,55,74,94,55,52,30,35,41,33,42,38,56,41,82,72,79,79,82,78,131

Mean predicted aligned error: 14.59 Å

Secondary structure (DSSP, 8-state):
--HHHHHHHHHTTS--GGG-S-----HHHHHHHTTT--EEEEEE--SSSPP-HHHHHHHHHHHH---S-EEEEE-SSSSEEEEEE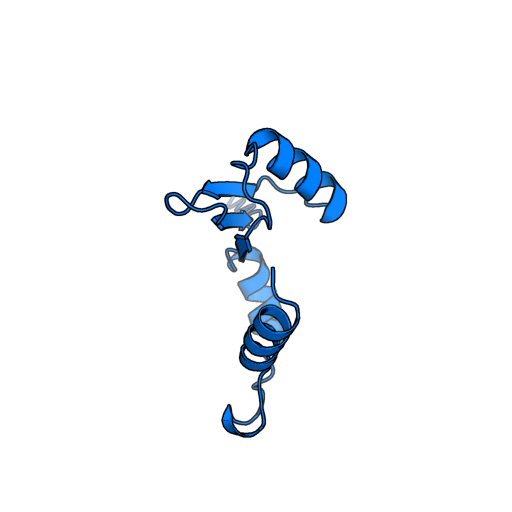---------